Protein AF-A0A7W9XJ25-F1 (afdb_monomer_lite)

Structure (mmCIF, N/CA/C/O backbone):
data_AF-A0A7W9XJ25-F1
#
_entry.id   AF-A0A7W9XJ25-F1
#
loop_
_atom_site.group_PDB
_atom_site.id
_atom_site.type_symbol
_atom_site.label_atom_id
_atom_site.label_alt_id
_atom_site.label_comp_id
_atom_site.label_asym_id
_atom_site.label_entity_id
_atom_site.label_seq_id
_atom_site.pdbx_PDB_ins_code
_atom_site.Cartn_x
_atom_site.Cartn_y
_atom_site.Cartn_z
_atom_site.occupancy
_atom_site.B_iso_or_equiv
_atom_site.auth_seq_id
_atom_site.auth_comp_id
_atom_site.auth_asym_id
_atom_site.auth_atom_id
_atom_site.pdbx_PDB_model_num
ATOM 1 N N . MET A 1 1 ? 10.433 17.263 7.087 1.00 69.81 1 MET A N 1
ATOM 2 C CA . MET A 1 1 ? 9.395 16.512 6.347 1.00 69.81 1 MET A CA 1
ATOM 3 C C . MET A 1 1 ? 9.448 15.072 6.840 1.00 69.81 1 MET A C 1
ATOM 5 O O . MET A 1 1 ? 10.555 14.565 6.980 1.00 69.81 1 MET A O 1
ATOM 9 N N . GLN A 1 2 ? 8.321 14.465 7.219 1.00 85.69 2 GLN A N 1
ATOM 10 C CA . GLN A 1 2 ? 8.308 13.080 7.716 1.00 85.69 2 GLN A CA 1
ATOM 11 C C . GLN A 1 2 ? 8.579 12.093 6.566 1.00 85.69 2 GLN A C 1
ATOM 13 O O . GLN A 1 2 ? 8.210 12.368 5.425 1.00 85.69 2 GLN A O 1
ATOM 18 N N . SER A 1 3 ? 9.240 10.969 6.854 1.00 95.31 3 SER A N 1
ATOM 19 C CA . SER A 1 3 ? 9.440 9.881 5.887 1.00 95.31 3 SER A CA 1
ATOM 20 C C . SER A 1 3 ? 8.190 9.000 5.774 1.00 95.31 3 SER A C 1
ATOM 22 O O . SER A 1 3 ? 7.393 8.950 6.710 1.00 95.31 3 SER A O 1
ATOM 24 N N . GLU A 1 4 ? 8.051 8.251 4.672 1.00 96.19 4 GLU A N 1
ATOM 25 C CA . GLU A 1 4 ? 6.967 7.259 4.494 1.00 96.19 4 GLU A CA 1
ATOM 26 C C . GLU A 1 4 ? 6.929 6.266 5.664 1.00 96.19 4 GLU A C 1
ATOM 28 O O . GLU A 1 4 ? 5.881 6.023 6.256 1.00 96.19 4 GLU A O 1
ATOM 33 N N . ALA A 1 5 ? 8.104 5.785 6.086 1.00 95.62 5 ALA A N 1
ATOM 34 C CA . ALA A 1 5 ? 8.231 4.895 7.234 1.00 95.62 5 ALA A CA 1
ATOM 35 C C . ALA A 1 5 ? 7.718 5.529 8.538 1.00 95.62 5 ALA A C 1
ATOM 37 O O . ALA A 1 5 ? 7.052 4.850 9.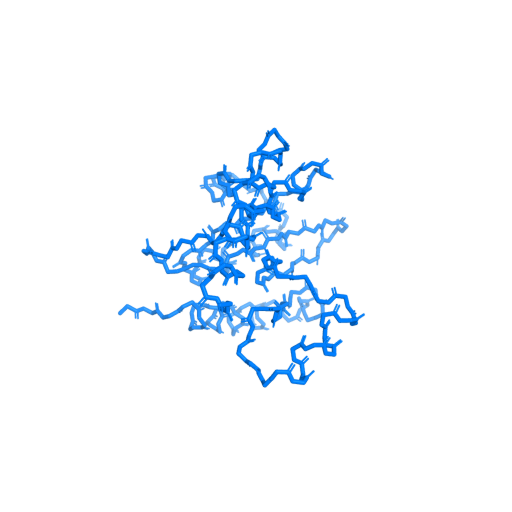316 1.00 95.62 5 ALA A O 1
ATOM 38 N N . LYS A 1 6 ? 7.989 6.822 8.780 1.00 97.62 6 LYS A N 1
ATOM 39 C CA . LYS A 1 6 ? 7.504 7.512 9.983 1.00 97.62 6 LYS A CA 1
ATOM 40 C C . LYS A 1 6 ? 5.988 7.700 9.951 1.00 97.62 6 LYS A C 1
ATOM 42 O O . LYS A 1 6 ? 5.339 7.432 10.954 1.00 97.62 6 LYS A O 1
ATOM 47 N N . ILE A 1 7 ? 5.436 8.084 8.797 1.00 98.25 7 ILE A N 1
ATOM 48 C CA . ILE A 1 7 ? 3.985 8.195 8.576 1.00 98.25 7 ILE A CA 1
ATOM 49 C C . ILE A 1 7 ? 3.301 6.861 8.897 1.00 98.25 7 ILE A C 1
ATOM 51 O O . ILE A 1 7 ? 2.344 6.811 9.670 1.00 98.25 7 ILE A O 1
ATOM 55 N N . GLN A 1 8 ? 3.834 5.767 8.356 1.00 97.75 8 GLN A N 1
ATOM 56 C CA . GLN A 1 8 ? 3.319 4.427 8.602 1.00 97.75 8 GLN A CA 1
ATOM 57 C C . GLN A 1 8 ? 3.416 4.033 10.084 1.00 97.75 8 GLN A C 1
ATOM 59 O O . GLN A 1 8 ? 2.445 3.533 10.650 1.00 97.75 8 GLN A O 1
ATOM 64 N N . GLN A 1 9 ? 4.566 4.251 10.728 1.00 98.12 9 GLN A N 1
ATOM 65 C CA . GLN A 1 9 ? 4.769 3.935 12.148 1.00 98.12 9 GLN A CA 1
ATOM 66 C C . GLN A 1 9 ? 3.799 4.697 13.058 1.00 98.12 9 GLN A C 1
ATOM 68 O O . GLN A 1 9 ? 3.255 4.110 13.996 1.00 98.12 9 GLN A O 1
ATOM 73 N N . ASP A 1 10 ? 3.553 5.972 12.764 1.00 98.50 10 ASP A N 1
ATOM 74 C CA . ASP A 1 10 ? 2.635 6.809 13.536 1.00 98.50 10 ASP A CA 1
ATOM 75 C C . ASP A 1 10 ? 1.192 6.331 13.386 1.00 98.50 10 ASP A C 1
ATOM 77 O O . ASP A 1 10 ? 0.508 6.143 14.392 1.00 98.50 10 ASP A O 1
ATOM 81 N N . ALA A 1 11 ? 0.768 6.017 12.158 1.00 98.50 11 ALA A N 1
ATOM 82 C CA . ALA A 1 11 ? -0.551 5.445 11.909 1.00 98.50 11 ALA A CA 1
ATOM 83 C C . ALA A 1 11 ? -0.738 4.105 12.640 1.00 98.50 11 ALA A C 1
ATOM 85 O O . ALA A 1 11 ? -1.739 3.912 13.325 1.00 98.50 11 ALA A O 1
ATOM 86 N N . PHE A 1 12 ? 0.238 3.191 12.563 1.00 98.25 12 PHE A N 1
ATOM 87 C CA . PHE A 1 12 ? 0.173 1.914 13.285 1.00 98.25 12 PHE A CA 1
ATOM 88 C C . PHE A 1 12 ? 0.082 2.094 14.796 1.00 98.25 12 PHE A C 1
ATOM 90 O O . PHE A 1 12 ? -0.669 1.367 15.445 1.00 98.25 12 PHE A O 1
ATOM 97 N N . THR A 1 13 ? 0.869 3.015 15.353 1.00 98.38 13 THR A N 1
ATOM 98 C CA . THR A 1 13 ? 0.887 3.278 16.794 1.00 98.38 13 THR A CA 1
ATOM 99 C C . THR A 1 13 ? -0.484 3.753 17.252 1.00 98.38 13 THR A C 1
ATOM 101 O O . THR A 1 13 ? -1.048 3.192 18.189 1.00 98.38 13 THR A O 1
ATOM 104 N N . GLU A 1 14 ? -1.061 4.732 16.558 1.00 98.62 14 GLU A N 1
ATOM 105 C CA . GLU A 1 14 ? -2.367 5.271 16.920 1.00 98.62 14 GLU A CA 1
ATOM 106 C C . GLU A 1 14 ? -3.500 4.256 16.705 1.00 98.62 14 GLU A C 1
ATOM 108 O O . GLU A 1 14 ? -4.294 4.036 17.620 1.00 98.62 14 GLU A O 1
ATOM 113 N N . ILE A 1 15 ? -3.543 3.580 15.550 1.00 98.50 15 ILE A N 1
ATOM 114 C CA . ILE A 1 15 ? -4.574 2.575 15.244 1.00 98.50 15 ILE A CA 1
ATOM 115 C C . ILE A 1 15 ? -4.559 1.454 16.281 1.00 98.50 15 ILE A C 1
ATOM 117 O O . ILE A 1 15 ? -5.613 1.092 16.787 1.00 98.50 15 ILE A O 1
ATOM 121 N N . ARG A 1 16 ? -3.387 0.924 16.650 1.00 97.19 16 ARG A N 1
ATOM 122 C CA . ARG A 1 16 ? -3.302 -0.168 17.636 1.00 97.19 16 ARG A CA 1
ATOM 123 C C . ARG A 1 16 ? -3.706 0.268 19.041 1.00 97.19 16 ARG A C 1
ATOM 125 O O . ARG A 1 16 ? -4.267 -0.541 19.773 1.00 97.19 16 ARG A O 1
ATOM 132 N N . ASN A 1 17 ? -3.435 1.520 19.405 1.00 98.12 17 ASN A N 1
ATOM 133 C CA . ASN A 1 17 ? -3.837 2.067 20.699 1.00 98.12 17 ASN A CA 1
ATOM 134 C C . ASN A 1 17 ? -5.351 2.315 20.771 1.00 98.12 17 ASN A C 1
ATOM 136 O O . ASN A 1 17 ? -5.961 2.048 21.802 1.00 98.12 17 ASN A O 1
ATOM 140 N N . ARG A 1 18 ? -5.957 2.826 19.692 1.00 98.19 18 ARG A N 1
ATOM 141 C CA . ARG A 1 18 ? -7.390 3.165 19.639 1.00 98.19 18 ARG A CA 1
ATOM 142 C C . ARG A 1 18 ? -8.282 1.968 19.323 1.00 98.19 18 ARG A C 1
ATOM 144 O O . ARG A 1 18 ? -9.378 1.863 19.861 1.00 98.19 18 ARG A O 1
ATOM 151 N N . TYR A 1 19 ? -7.810 1.078 18.459 1.00 98.00 19 TYR A N 1
ATOM 152 C CA . TYR A 1 19 ? -8.571 -0.030 17.894 1.00 98.00 19 TYR A CA 1
ATOM 153 C C . TYR A 1 19 ? -7.768 -1.339 17.982 1.00 98.00 19 TYR A C 1
ATOM 155 O O . TYR A 1 19 ? -7.386 -1.906 16.959 1.00 98.00 19 TYR A O 1
ATOM 163 N N . PRO A 1 20 ? -7.495 -1.869 19.189 1.00 97.31 20 PRO A N 1
ATOM 164 C CA . PRO A 1 20 ? -6.701 -3.092 19.358 1.00 97.31 20 PRO A CA 1
ATOM 165 C C . PRO A 1 20 ? -7.276 -4.308 18.610 1.00 97.31 20 PRO A C 1
ATOM 167 O O . PRO A 1 20 ? -6.532 -5.217 18.243 1.00 97.31 20 PRO A O 1
ATOM 170 N N . GLN A 1 21 ? -8.580 -4.312 18.317 1.00 97.12 21 GLN A N 1
ATOM 171 C CA . GLN A 1 21 ? -9.244 -5.328 17.501 1.00 97.12 21 GLN A CA 1
ATOM 172 C C . GLN A 1 21 ? -8.761 -5.382 16.043 1.00 97.12 21 GLN A C 1
ATOM 174 O O . GLN A 1 21 ? -9.062 -6.346 15.346 1.00 97.12 21 GLN A O 1
ATOM 179 N N . THR A 1 22 ? -7.993 -4.398 15.562 1.00 97.69 22 THR A N 1
ATOM 180 C CA . THR A 1 22 ? -7.357 -4.466 14.237 1.00 97.69 22 THR A CA 1
ATOM 181 C C . THR A 1 22 ? -6.110 -5.354 14.218 1.00 97.69 22 THR A C 1
ATOM 183 O O . THR A 1 22 ? -5.488 -5.510 13.163 1.00 97.69 22 THR A O 1
ATOM 186 N N . TYR A 1 23 ? -5.694 -5.929 15.353 1.00 96.06 23 TYR A N 1
ATOM 187 C CA . TYR A 1 23 ? -4.550 -6.837 15.403 1.00 96.06 23 TYR A CA 1
ATOM 188 C C . TYR A 1 23 ? -4.790 -8.067 14.513 1.00 96.06 23 TYR A C 1
ATOM 190 O O . TYR A 1 23 ? -5.757 -8.800 14.687 1.00 96.06 23 TYR A O 1
ATOM 198 N N . GLY A 1 24 ? -3.910 -8.275 13.529 1.00 96.44 24 GLY A N 1
ATOM 199 C CA . GLY A 1 24 ? -4.061 -9.313 12.499 1.00 96.44 24 GLY A CA 1
ATOM 200 C C . GLY A 1 24 ? -4.939 -8.912 11.304 1.00 96.44 24 GLY A C 1
ATOM 201 O O . GLY A 1 24 ? -4.919 -9.597 10.287 1.00 96.44 24 GLY A O 1
ATOM 202 N N . LEU A 1 25 ? -5.648 -7.785 11.392 1.00 98.19 25 LEU A N 1
ATOM 203 C CA . LEU A 1 25 ? 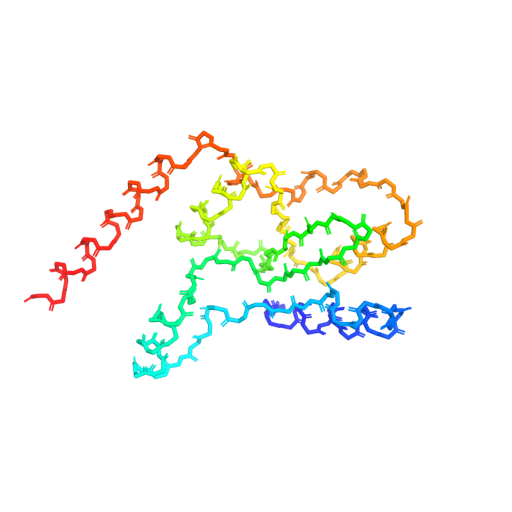-6.522 -7.259 10.341 1.00 98.19 25 LEU A CA 1
ATOM 204 C C . LEU A 1 25 ? -5.914 -6.057 9.613 1.00 98.19 25 LEU A C 1
ATOM 206 O O . LEU A 1 25 ? -6.163 -5.885 8.427 1.00 98.19 25 LEU A O 1
ATOM 210 N N . PHE A 1 26 ? -5.092 -5.255 10.292 1.00 98.50 26 PHE A N 1
ATOM 211 C CA . PHE A 1 26 ? -4.329 -4.150 9.711 1.00 98.50 26 PHE A CA 1
ATOM 212 C C . PHE A 1 26 ? -2.828 -4.451 9.793 1.00 98.50 26 PHE A C 1
ATOM 214 O O . PHE A 1 26 ? -2.260 -4.504 10.891 1.00 98.50 26 PHE A O 1
ATOM 221 N N . PHE A 1 27 ? -2.173 -4.677 8.653 1.00 98.44 27 PHE A N 1
ATOM 222 C CA . PHE A 1 27 ? -0.767 -5.092 8.609 1.00 98.44 27 PHE A CA 1
ATOM 223 C C . PHE A 1 27 ? -0.007 -4.551 7.396 1.00 98.44 27 PHE A C 1
ATOM 225 O O . PHE A 1 27 ? -0.583 -4.183 6.378 1.00 98.44 27 PHE A O 1
ATOM 232 N N . HIS A 1 28 ? 1.318 -4.499 7.535 1.00 97.88 28 HIS A N 1
ATOM 233 C CA . HIS A 1 28 ? 2.233 -4.059 6.488 1.00 97.88 28 HIS A CA 1
ATOM 234 C C . HIS A 1 28 ? 2.726 -5.245 5.655 1.00 97.88 28 HIS A C 1
ATOM 236 O O . HIS A 1 28 ? 3.036 -6.302 6.208 1.00 97.88 28 HIS A O 1
ATOM 242 N N . VAL A 1 29 ? 2.872 -5.039 4.347 1.00 96.88 29 VAL A N 1
ATOM 243 C CA . VAL A 1 29 ? 3.473 -5.975 3.397 1.00 96.88 29 VAL A CA 1
ATOM 244 C C . VAL A 1 29 ? 4.831 -5.419 2.922 1.00 96.88 29 VAL A C 1
ATOM 246 O O . VAL A 1 29 ? 4.886 -4.634 1.976 1.00 96.88 29 VAL A O 1
ATOM 249 N N . PRO A 1 30 ? 5.964 -5.816 3.542 1.00 93.31 30 PRO A N 1
ATOM 250 C CA . PRO A 1 30 ? 7.285 -5.204 3.333 1.00 93.31 30 PRO A CA 1
ATOM 251 C C . PRO A 1 30 ? 7.995 -5.656 2.043 1.00 93.31 30 PRO A C 1
ATOM 253 O O . PRO A 1 30 ? 9.197 -5.936 2.021 1.00 93.31 30 PRO A O 1
ATOM 256 N N . ASN A 1 31 ? 7.279 -5.716 0.921 1.00 93.44 31 ASN A N 1
ATOM 257 C CA . ASN A 1 31 ? 7.816 -6.243 -0.336 1.00 93.44 31 ASN A CA 1
ATOM 258 C C . ASN A 1 31 ? 8.863 -5.321 -0.988 1.00 93.44 31 ASN A C 1
ATOM 260 O O . ASN A 1 31 ? 9.639 -5.775 -1.833 1.00 93.44 31 ASN A O 1
ATOM 264 N N . GLY A 1 32 ? 8.915 -4.041 -0.613 1.00 81.75 32 GLY A N 1
ATOM 265 C CA . GLY A 1 32 ? 9.859 -3.050 -1.147 1.00 81.75 32 GLY A CA 1
ATOM 266 C C . GLY A 1 32 ? 11.197 -2.943 -0.405 1.00 81.75 32 GLY A C 1
ATOM 267 O O . GLY A 1 32 ? 12.088 -2.246 -0.883 1.00 81.75 32 GLY A O 1
ATOM 268 N N . GLY A 1 33 ? 11.360 -3.622 0.735 1.00 82.81 33 GLY A N 1
ATOM 269 C CA . GLY A 1 33 ? 12.515 -3.434 1.618 1.00 82.81 33 GLY A CA 1
ATOM 270 C C . GLY A 1 33 ? 13.868 -3.783 0.984 1.00 82.81 33 GLY A C 1
ATOM 271 O O . GLY A 1 33 ? 13.982 -4.759 0.227 1.00 82.81 33 GLY A O 1
ATOM 272 N N . MET A 1 34 ? 14.897 -2.994 1.333 1.00 83.56 34 MET A N 1
ATOM 273 C CA . MET A 1 34 ? 16.296 -3.315 1.034 1.00 83.56 34 MET A CA 1
ATOM 274 C C . MET A 1 34 ? 16.692 -4.624 1.712 1.00 83.56 34 MET A C 1
ATOM 276 O O . MET A 1 34 ? 16.345 -4.876 2.863 1.00 83.56 34 MET A O 1
ATOM 280 N N . ARG A 1 35 ? 17.422 -5.452 0.974 1.00 88.06 35 ARG A N 1
ATOM 281 C CA . ARG A 1 35 ? 17.866 -6.783 1.385 1.00 88.06 35 ARG A CA 1
ATOM 282 C C . ARG A 1 35 ? 19.012 -7.221 0.490 1.00 88.06 35 ARG A C 1
ATOM 284 O O . ARG A 1 35 ? 19.162 -6.703 -0.620 1.00 88.06 35 ARG A O 1
ATOM 291 N N . ASP A 1 36 ? 19.806 -8.164 0.970 1.00 94.94 36 ASP A N 1
ATOM 292 C CA . ASP A 1 36 ? 20.881 -8.754 0.186 1.00 94.94 36 ASP A CA 1
ATOM 293 C C . ASP A 1 36 ? 20.332 -9.523 -1.031 1.00 94.94 36 ASP A C 1
ATOM 295 O O . ASP A 1 36 ? 19.148 -9.873 -1.114 1.00 94.94 36 ASP A O 1
ATOM 299 N N . ALA A 1 37 ? 21.205 -9.767 -2.007 1.00 90.75 37 ALA A N 1
ATOM 300 C CA . ALA A 1 37 ? 20.821 -10.369 -3.278 1.00 90.75 37 ALA A CA 1
ATOM 301 C C . ALA A 1 37 ? 20.246 -11.788 -3.123 1.00 90.75 37 ALA A C 1
ATOM 303 O O . ALA A 1 37 ? 19.311 -12.141 -3.847 1.00 90.75 37 ALA A O 1
ATOM 304 N N . LEU A 1 38 ? 20.763 -12.577 -2.174 1.00 94.69 38 LEU A N 1
ATOM 305 C CA . LEU A 1 38 ? 20.317 -13.947 -1.939 1.00 94.69 38 LEU A CA 1
ATOM 306 C C . LEU A 1 38 ? 18.906 -13.950 -1.347 1.00 94.69 38 LEU A C 1
ATOM 308 O O . LEU A 1 38 ? 18.009 -14.590 -1.899 1.00 94.69 38 LEU A O 1
ATOM 312 N N . THR A 1 39 ? 18.672 -13.152 -0.306 1.00 94.44 39 THR A N 1
ATOM 313 C CA . THR A 1 39 ? 17.343 -12.965 0.291 1.00 94.44 39 THR A CA 1
ATOM 314 C C . THR A 1 39 ? 16.351 -12.398 -0.723 1.00 94.44 39 THR A C 1
ATOM 316 O O . THR A 1 39 ? 15.197 -12.827 -0.787 1.00 94.44 39 THR A O 1
ATOM 319 N N . ALA A 1 40 ? 16.779 -11.455 -1.570 1.00 91.25 40 ALA A N 1
ATOM 320 C CA . ALA A 1 40 ? 15.945 -10.923 -2.644 1.00 91.25 40 ALA A CA 1
ATOM 321 C C . ALA A 1 40 ? 15.525 -12.007 -3.647 1.00 91.25 40 ALA A C 1
ATOM 323 O O . ALA A 1 40 ? 14.361 -12.036 -4.048 1.00 91.25 40 ALA A O 1
ATOM 324 N N . ALA A 1 41 ? 16.450 -12.872 -4.067 1.00 92.56 41 ALA A N 1
ATOM 325 C CA . ALA A 1 41 ? 16.175 -13.961 -5.001 1.00 92.56 41 ALA A CA 1
ATOM 326 C C . ALA A 1 41 ? 15.248 -15.014 -4.381 1.00 92.56 41 ALA A C 1
ATOM 328 O O . ALA A 1 41 ? 14.240 -15.366 -4.993 1.00 92.56 41 ALA A O 1
ATOM 329 N N . PHE A 1 42 ? 15.535 -15.436 -3.147 1.00 95.62 42 PHE A N 1
ATOM 330 C CA . PHE A 1 42 ? 14.710 -16.386 -2.403 1.00 95.62 42 PHE A CA 1
ATOM 331 C C . PHE A 1 42 ? 13.267 -15.893 -2.262 1.00 95.62 42 PHE A C 1
ATOM 333 O O . PHE A 1 42 ? 12.335 -16.581 -2.664 1.00 95.62 42 PHE A O 1
ATOM 340 N N . LEU A 1 43 ? 13.070 -14.666 -1.774 1.00 94.44 43 LEU A N 1
ATOM 341 C CA . LEU A 1 43 ? 11.734 -14.108 -1.557 1.00 94.44 43 LEU A CA 1
ATOM 342 C C . LEU A 1 43 ? 10.951 -13.912 -2.860 1.00 94.44 43 LEU A C 1
ATOM 344 O O . LEU A 1 43 ? 9.740 -14.107 -2.874 1.00 94.44 43 LEU A O 1
ATOM 348 N N . LYS A 1 44 ? 11.622 -13.555 -3.964 1.00 92.12 44 LYS A N 1
ATOM 349 C CA . LYS A 1 44 ? 10.980 -13.536 -5.290 1.00 92.12 44 LYS A CA 1
ATOM 350 C C . LYS A 1 44 ? 10.519 -14.936 -5.699 1.00 92.12 44 LYS A C 1
ATOM 352 O O . LYS A 1 44 ? 9.406 -15.072 -6.192 1.00 92.12 44 LYS A O 1
ATOM 357 N N . GLY A 1 45 ? 11.347 -15.958 -5.467 1.00 95.12 45 GLY A N 1
ATOM 358 C CA . GLY A 1 45 ? 10.982 -17.361 -5.686 1.00 95.12 45 GLY A CA 1
ATOM 359 C C . GLY A 1 45 ? 9.825 -17.826 -4.795 1.00 95.12 45 GLY A C 1
ATOM 360 O O . GLY A 1 45 ? 8.997 -18.614 -5.235 1.00 95.12 45 GLY A O 1
ATOM 361 N N . ALA A 1 46 ? 9.719 -17.276 -3.584 1.00 95.69 46 ALA A N 1
ATOM 362 C CA . ALA A 1 46 ? 8.623 -17.515 -2.646 1.00 95.69 46 ALA A CA 1
ATOM 363 C C . ALA A 1 46 ? 7.353 -16.682 -2.929 1.00 95.69 46 ALA A C 1
ATOM 365 O O . ALA A 1 46 ? 6.397 -16.754 -2.163 1.00 95.69 46 ALA A O 1
ATOM 366 N N . GLY A 1 47 ? 7.321 -15.891 -4.008 1.00 95.00 47 GLY A N 1
ATOM 367 C CA . GLY A 1 47 ? 6.120 -15.173 -4.446 1.00 95.00 47 GLY A CA 1
ATOM 368 C C . GLY A 1 47 ? 6.026 -13.703 -4.030 1.00 95.00 47 GLY A C 1
ATOM 369 O O . GLY A 1 47 ? 4.983 -13.089 -4.237 1.00 95.00 47 GLY A O 1
ATOM 370 N N . VAL A 1 48 ? 7.087 -13.089 -3.490 1.00 94.81 48 VAL A N 1
ATOM 371 C CA . VAL A 1 48 ? 7.089 -11.638 -3.234 1.00 94.81 48 VAL A CA 1
ATOM 372 C C . VAL A 1 48 ? 6.976 -10.866 -4.546 1.00 94.81 48 VAL A C 1
ATOM 374 O O . VAL A 1 48 ? 7.855 -10.925 -5.410 1.00 94.81 48 VAL A O 1
ATOM 377 N N . VAL A 1 49 ? 5.918 -10.065 -4.648 1.00 95.81 49 VAL A N 1
ATOM 378 C CA . VAL A 1 49 ? 5.649 -9.194 -5.792 1.00 95.81 49 VAL A CA 1
ATOM 379 C C . VAL A 1 49 ? 6.028 -7.756 -5.443 1.00 95.81 49 VAL A C 1
ATOM 381 O O . VAL A 1 49 ? 5.594 -7.201 -4.433 1.00 95.81 49 VAL A O 1
ATOM 384 N N . ARG A 1 50 ? 6.862 -7.139 -6.287 1.00 94.50 50 ARG A N 1
ATOM 385 C CA . ARG A 1 50 ? 7.227 -5.724 -6.156 1.00 94.50 50 ARG A CA 1
ATOM 386 C C . ARG A 1 50 ? 6.038 -4.839 -6.527 1.00 94.50 50 ARG A C 1
ATOM 388 O O . ARG A 1 50 ? 5.371 -5.103 -7.518 1.00 94.50 50 ARG A O 1
ATOM 395 N N . GLY A 1 51 ? 5.850 -3.766 -5.766 1.00 96.50 51 GLY A N 1
ATOM 396 C CA . GLY A 1 51 ? 4.802 -2.777 -6.005 1.00 96.50 51 GLY A CA 1
ATOM 397 C C . GLY A 1 51 ? 3.457 -3.120 -5.372 1.00 96.50 51 GLY A C 1
ATOM 398 O O . GLY A 1 51 ? 2.501 -2.387 -5.585 1.00 96.50 51 GLY A O 1
ATOM 399 N N . ILE A 1 52 ? 3.386 -4.208 -4.597 1.00 98.00 52 ILE A N 1
ATOM 400 C CA . ILE A 1 52 ? 2.260 -4.458 -3.691 1.00 98.00 52 ILE A CA 1
ATOM 401 C C . ILE A 1 52 ? 2.134 -3.277 -2.713 1.00 98.00 52 ILE A C 1
ATOM 403 O O . ILE A 1 52 ? 3.177 -2.869 -2.195 1.00 98.00 52 ILE A O 1
ATOM 407 N N . PRO A 1 53 ? 0.910 -2.754 -2.480 1.00 98.19 53 PRO A N 1
ATOM 408 C CA . PRO A 1 53 ? 0.670 -1.656 -1.550 1.00 98.19 53 PRO A CA 1
ATOM 409 C C . PRO A 1 53 ? 1.224 -1.941 -0.159 1.00 98.19 53 PRO A C 1
ATOM 411 O O . PRO A 1 53 ? 1.209 -3.087 0.299 1.00 98.19 53 PRO A O 1
ATOM 414 N N . ASP A 1 54 ? 1.688 -0.892 0.512 1.00 98.00 54 ASP A N 1
ATOM 415 C CA . ASP A 1 54 ? 2.353 -1.017 1.804 1.00 98.00 54 ASP A CA 1
ATOM 416 C C . ASP A 1 54 ? 1.463 -1.653 2.872 1.00 98.00 54 ASP A C 1
ATOM 418 O O . ASP A 1 54 ? 1.950 -2.490 3.631 1.00 98.00 54 ASP A O 1
ATOM 422 N N . LEU A 1 55 ? 0.187 -1.274 2.972 1.00 98.44 55 LEU A N 1
ATOM 423 C CA . LEU A 1 55 ? -0.707 -1.701 4.050 1.00 98.44 55 LEU A CA 1
ATOM 424 C C . LEU A 1 55 ? -1.953 -2.391 3.512 1.00 98.44 55 LEU A C 1
ATOM 426 O O . LEU A 1 55 ? -2.560 -1.976 2.523 1.00 98.44 55 LEU A O 1
ATOM 430 N N . PHE A 1 56 ? -2.342 -3.445 4.214 1.00 98.62 56 PHE A N 1
ATOM 431 C CA . PHE A 1 56 ? -3.551 -4.206 3.967 1.00 98.62 56 PHE A CA 1
ATOM 432 C C . PHE A 1 56 ? -4.436 -4.077 5.197 1.00 98.62 56 PHE A C 1
ATOM 434 O O . PHE A 1 56 ? -3.985 -4.311 6.322 1.00 98.62 56 PHE A O 1
ATOM 441 N N . PHE A 1 57 ? -5.693 -3.710 4.968 1.00 98.56 57 PHE A N 1
ATOM 442 C CA . PHE A 1 57 ? -6.714 -3.671 5.998 1.00 98.56 57 PHE A CA 1
ATOM 443 C C . PHE A 1 57 ? -7.882 -4.574 5.618 1.00 98.56 57 PHE A C 1
ATOM 445 O O . PHE A 1 57 ? -8.551 -4.348 4.613 1.00 98.56 57 PHE A O 1
ATOM 452 N N . LEU A 1 58 ? -8.117 -5.611 6.410 1.00 98.44 58 LEU A N 1
ATOM 453 C CA . LEU A 1 58 ? -9.198 -6.564 6.222 1.00 98.44 58 LEU A CA 1
ATOM 454 C C . LEU A 1 58 ? -10.272 -6.259 7.261 1.00 98.44 58 LEU A C 1
ATOM 456 O O . LEU A 1 58 ? -10.007 -6.332 8.457 1.00 98.44 58 LEU A O 1
ATOM 460 N N . TRP A 1 59 ? -11.484 -5.924 6.832 1.00 97.88 59 TRP A N 1
ATOM 461 C CA . TRP A 1 59 ? -12.554 -5.587 7.770 1.00 97.88 59 TRP A CA 1
ATOM 462 C C . TRP A 1 59 ? -13.927 -5.908 7.197 1.00 97.88 59 TRP A C 1
ATOM 464 O O . TRP A 1 59 ? -14.227 -5.553 6.060 1.00 97.88 59 TRP A O 1
ATOM 474 N N . ALA A 1 60 ? -14.763 -6.590 7.985 1.00 95.81 60 ALA A N 1
ATOM 475 C CA . ALA A 1 60 ? -16.147 -6.917 7.627 1.00 95.81 60 ALA A CA 1
ATOM 476 C C . ALA A 1 60 ? -16.313 -7.526 6.211 1.00 95.81 60 ALA A C 1
ATOM 478 O O . ALA A 1 60 ? -17.214 -7.155 5.466 1.00 95.81 60 ALA A O 1
ATOM 479 N N . GLY A 1 61 ? -15.414 -8.439 5.819 1.00 95.81 61 GLY A N 1
ATOM 480 C CA . GLY A 1 61 ? -15.435 -9.093 4.501 1.00 95.81 61 GLY A CA 1
ATOM 481 C C . GLY A 1 61 ? -14.849 -8.267 3.349 1.00 95.81 61 GLY A C 1
ATOM 482 O O . GLY A 1 61 ? -14.792 -8.758 2.225 1.00 95.81 61 GLY A O 1
ATOM 483 N N . ASN A 1 62 ? -14.376 -7.050 3.618 1.00 96.44 62 ASN A N 1
ATOM 484 C CA . ASN A 1 62 ? -13.735 -6.174 2.644 1.00 96.44 62 ASN A CA 1
ATOM 485 C C . ASN A 1 62 ? -12.215 -6.162 2.821 1.00 96.44 62 ASN A C 1
ATOM 487 O O . ASN A 1 62 ? -11.691 -6.405 3.912 1.00 96.44 62 ASN A O 1
ATOM 491 N N . VAL A 1 63 ? -11.515 -5.833 1.735 1.00 97.88 63 VAL A N 1
ATOM 492 C CA . VAL A 1 63 ? -10.071 -5.597 1.724 1.00 97.88 63 VAL A CA 1
ATOM 493 C C . VAL A 1 63 ? -9.820 -4.180 1.228 1.00 97.88 63 VAL A C 1
ATOM 495 O O . VAL A 1 63 ? -10.211 -3.828 0.115 1.00 97.88 63 VAL A O 1
ATOM 498 N N . TYR A 1 64 ? -9.129 -3.389 2.040 1.00 98.00 64 TYR A N 1
ATOM 499 C CA . TYR A 1 64 ? -8.676 -2.050 1.695 1.00 98.00 64 TYR A CA 1
ATOM 500 C C . TYR A 1 64 ? -7.160 -2.068 1.540 1.00 98.00 64 TYR A C 1
ATOM 502 O O . TYR A 1 64 ? -6.427 -2.525 2.420 1.00 98.00 64 TYR A O 1
ATOM 510 N N . LEU A 1 65 ? -6.699 -1.586 0.391 1.00 98.69 65 LEU A N 1
ATOM 511 C CA . LEU A 1 65 ? -5.290 -1.555 0.029 1.00 98.69 65 LEU A CA 1
ATOM 512 C C . LEU A 1 65 ? -4.791 -0.123 0.162 1.00 98.69 65 LEU A C 1
ATOM 514 O O . LEU A 1 65 ? -5.405 0.786 -0.396 1.00 98.69 65 LEU A O 1
ATOM 518 N N . ILE A 1 66 ? -3.694 0.086 0.878 1.00 98.69 66 ILE A N 1
ATOM 519 C CA . ILE A 1 66 ? -3.174 1.419 1.176 1.00 98.69 66 ILE A CA 1
ATOM 520 C C . ILE A 1 66 ? -1.701 1.486 0.784 1.00 98.69 66 ILE A C 1
ATOM 522 O O . ILE A 1 66 ? -0.887 0.684 1.231 1.00 98.69 66 ILE A O 1
ATOM 526 N N . GLU A 1 67 ? -1.366 2.469 -0.035 1.00 98.69 67 GLU A N 1
ATOM 527 C CA . GLU A 1 67 ? -0.006 2.859 -0.389 1.00 98.69 67 GLU A CA 1
ATOM 528 C C . GLU A 1 67 ? 0.344 4.139 0.376 1.00 98.69 67 GLU A C 1
ATOM 530 O O . GLU A 1 67 ? -0.426 5.106 0.377 1.00 98.69 67 GLU A O 1
ATOM 535 N N . VAL A 1 68 ? 1.505 4.167 1.025 1.00 98.25 68 VAL A N 1
ATOM 536 C CA . VAL A 1 68 ? 1.953 5.327 1.797 1.00 98.25 68 VAL A CA 1
ATOM 537 C C . VAL A 1 68 ? 2.962 6.112 0.972 1.00 98.25 68 VAL A C 1
ATOM 539 O O . VAL A 1 68 ? 3.917 5.563 0.427 1.00 98.25 68 VAL A O 1
ATOM 542 N N . LYS A 1 69 ? 2.771 7.428 0.887 1.00 98.00 69 LYS A N 1
ATOM 543 C CA . LYS A 1 69 ? 3.723 8.341 0.247 1.00 98.00 69 LYS A CA 1
ATOM 544 C C . LYS A 1 69 ? 4.067 9.512 1.144 1.00 98.00 69 LYS A C 1
ATOM 546 O O . LYS A 1 69 ? 3.375 9.816 2.106 1.00 98.00 69 LYS A O 1
ATOM 551 N N . THR A 1 70 ? 5.156 10.202 0.837 1.00 97.56 70 THR A N 1
ATOM 552 C CA . THR A 1 70 ? 5.314 11.580 1.314 1.00 97.56 70 THR A CA 1
ATOM 553 C C . THR A 1 70 ? 4.464 12.517 0.444 1.00 97.56 70 THR A C 1
ATOM 555 O O . THR A 1 70 ? 4.075 12.132 -0.660 1.00 97.56 70 THR A O 1
ATOM 558 N N . PRO A 1 71 ? 4.218 13.773 0.861 1.00 95.06 71 PRO A N 1
ATOM 559 C CA . PRO A 1 71 ? 3.507 14.750 0.025 1.00 95.06 71 PRO A CA 1
ATOM 560 C C . PRO A 1 71 ? 4.134 14.988 -1.359 1.00 95.06 71 PRO A C 1
ATOM 562 O O . PRO A 1 71 ? 3.461 15.444 -2.276 1.00 95.06 71 PRO A O 1
ATOM 565 N N . THR A 1 72 ? 5.426 14.691 -1.511 1.00 95.19 72 THR A N 1
ATOM 566 C CA . THR A 1 72 ? 6.176 14.797 -2.772 1.00 95.19 72 THR A CA 1
ATOM 567 C C . THR A 1 72 ? 6.591 13.433 -3.332 1.00 95.19 72 THR A C 1
ATOM 569 O O . THR A 1 72 ? 7.366 13.370 -4.286 1.00 95.19 72 THR A O 1
ATOM 572 N N . GLY A 1 73 ? 6.129 12.339 -2.725 1.00 94.94 73 GLY A N 1
ATOM 573 C CA . GLY A 1 73 ? 6.441 10.973 -3.125 1.00 94.94 73 GLY A CA 1
ATOM 574 C C . GLY A 1 73 ? 5.646 10.558 -4.359 1.00 94.94 73 GLY A C 1
ATOM 575 O O . GLY A 1 73 ? 4.544 11.040 -4.608 1.00 94.94 73 GLY A O 1
ATOM 576 N N . PHE A 1 74 ? 6.197 9.627 -5.136 1.00 96.12 74 PHE A N 1
ATOM 577 C CA . PHE A 1 74 ? 5.569 9.138 -6.363 1.00 96.12 74 PHE A CA 1
ATOM 578 C C . PHE A 1 74 ? 5.471 7.615 -6.358 1.00 96.12 74 PHE A C 1
ATOM 580 O O . PHE A 1 74 ? 6.317 6.920 -5.795 1.00 96.12 74 PHE A O 1
ATOM 587 N N . CYS A 1 75 ? 4.452 7.084 -7.035 1.00 97.56 75 CYS A N 1
ATOM 588 C CA . CYS A 1 75 ? 4.362 5.652 -7.299 1.00 97.56 75 CYS A CA 1
ATOM 589 C C . CYS A 1 75 ? 5.358 5.250 -8.394 1.00 97.56 75 CYS A C 1
ATOM 591 O O .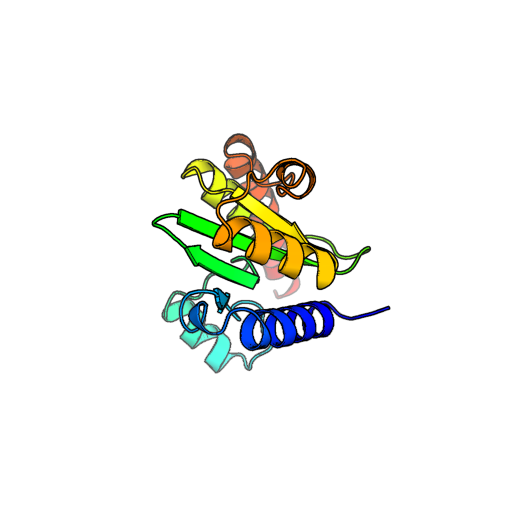 CYS A 1 75 ? 5.405 5.860 -9.467 1.00 97.56 75 CYS A O 1
ATOM 593 N N . SER A 1 76 ? 6.118 4.189 -8.143 1.00 97.38 76 SER A N 1
ATOM 594 C CA . SER A 1 76 ? 6.954 3.529 -9.150 1.00 97.38 76 SER A CA 1
ATOM 595 C C . SER A 1 76 ? 6.107 2.840 -10.225 1.00 97.38 76 SER A C 1
ATOM 597 O O . SER A 1 76 ? 4.927 2.564 -10.020 1.00 97.38 76 SER A O 1
ATOM 599 N N . THR A 1 77 ? 6.700 2.511 -11.372 1.00 98.12 77 THR A N 1
ATOM 600 C CA . THR A 1 77 ? 5.994 1.817 -12.465 1.00 98.12 77 THR A CA 1
ATOM 601 C C . THR A 1 77 ? 5.506 0.424 -12.055 1.00 98.12 77 THR A C 1
ATOM 603 O O . THR A 1 77 ? 4.408 0.030 -12.443 1.00 98.12 77 THR A O 1
ATOM 606 N N . ASP A 1 78 ? 6.252 -0.289 -11.195 1.00 97.88 78 ASP A N 1
ATOM 607 C CA . ASP A 1 78 ? 5.777 -1.539 -10.582 1.00 97.88 78 ASP A CA 1
ATOM 608 C C . ASP A 1 78 ? 4.497 -1.288 -9.746 1.00 97.88 78 ASP A C 1
ATOM 610 O O . ASP A 1 78 ? 3.524 -2.019 -9.898 1.00 97.88 78 ASP A O 1
ATOM 614 N N . GLN A 1 79 ? 4.447 -0.226 -8.928 1.00 98.50 79 GLN A N 1
ATOM 615 C CA . GLN A 1 79 ? 3.257 0.128 -8.127 1.00 98.50 79 GLN A CA 1
ATOM 616 C C . GLN A 1 79 ? 2.065 0.527 -8.999 1.00 98.50 79 GLN A C 1
ATOM 618 O O . GLN A 1 79 ? 0.971 0.002 -8.820 1.00 98.50 79 GLN A O 1
ATOM 623 N N . LYS A 1 80 ? 2.277 1.385 -10.005 1.00 98.62 80 LYS A N 1
ATOM 624 C CA . LYS A 1 80 ? 1.224 1.783 -10.958 1.00 98.62 80 LYS A CA 1
ATOM 625 C C . LYS A 1 80 ? 0.597 0.569 -11.643 1.00 98.62 80 LYS A C 1
ATOM 627 O O . LYS A 1 80 ? -0.626 0.469 -11.727 1.00 98.62 80 LYS A O 1
ATOM 632 N N . LEU A 1 81 ? 1.430 -0.379 -12.085 1.00 98.62 81 LEU A N 1
ATOM 633 C CA . LEU A 1 81 ? 0.953 -1.636 -12.650 1.00 98.62 81 LEU A CA 1
ATOM 634 C C . LEU A 1 81 ? 0.108 -2.410 -11.634 1.00 98.62 81 LEU A C 1
ATOM 636 O O . LEU A 1 81 ? -1.006 -2.814 -11.957 1.00 98.62 81 LEU A O 1
ATOM 640 N N . ILE A 1 82 ? 0.605 -2.607 -10.415 1.00 98.56 82 ILE A N 1
ATOM 641 C CA . ILE A 1 82 ? -0.117 -3.370 -9.396 1.00 98.56 82 ILE A CA 1
ATOM 642 C C . ILE A 1 82 ? -1.456 -2.720 -9.030 1.00 98.56 82 ILE A C 1
ATOM 644 O O . ILE A 1 82 ? -2.458 -3.427 -8.962 1.00 98.56 82 ILE A O 1
ATOM 648 N N . HIS A 1 83 ? -1.521 -1.394 -8.893 1.00 98.62 83 HIS A N 1
ATOM 649 C CA . HIS A 1 83 ? -2.773 -0.683 -8.615 1.00 98.62 83 HIS A CA 1
ATOM 650 C C . HIS A 1 83 ? -3.807 -0.925 -9.727 1.00 98.62 83 HIS A C 1
ATOM 652 O O . HIS A 1 83 ? -4.956 -1.254 -9.440 1.00 98.62 83 HIS A O 1
ATOM 658 N N . SER A 1 84 ? -3.389 -0.851 -10.998 1.00 98.62 84 SER A N 1
ATOM 659 C CA . SER A 1 84 ? -4.270 -1.131 -12.144 1.00 98.62 84 SER A CA 1
ATOM 660 C C . SER A 1 84 ? -4.730 -2.596 -12.198 1.00 98.62 84 SER A C 1
ATOM 662 O O . SER A 1 84 ? -5.878 -2.887 -12.534 1.00 98.62 84 SER A O 1
ATOM 664 N N . VAL A 1 85 ? -3.860 -3.539 -11.815 1.00 98.56 85 VAL A N 1
ATOM 665 C CA . VAL A 1 85 ? -4.194 -4.968 -11.745 1.00 98.56 85 VAL A CA 1
ATOM 666 C C . VAL A 1 85 ? -5.202 -5.231 -10.628 1.00 98.56 85 VAL A C 1
ATOM 668 O O . VAL A 1 85 ? -6.184 -5.927 -10.869 1.00 98.56 85 VAL A O 1
ATOM 671 N N . HIS A 1 86 ? -5.025 -4.645 -9.444 1.00 98.50 86 HIS A N 1
ATOM 672 C CA . HIS A 1 86 ? -6.008 -4.726 -8.361 1.00 98.50 86 HIS A CA 1
ATOM 673 C C . HIS A 1 86 ? -7.363 -4.138 -8.776 1.00 98.50 86 HIS A C 1
ATOM 675 O O . HIS A 1 86 ? -8.393 -4.777 -8.558 1.00 98.50 86 HIS A O 1
ATOM 681 N N . ALA A 1 87 ? -7.359 -2.998 -9.473 1.00 98.31 87 ALA A N 1
ATOM 682 C CA . ALA A 1 87 ? -8.573 -2.381 -10.004 1.00 98.31 87 ALA A CA 1
ATOM 683 C C . ALA A 1 87 ? -9.312 -3.279 -11.003 1.00 98.31 87 ALA A C 1
ATOM 685 O O . ALA A 1 87 ? -10.537 -3.355 -10.969 1.00 98.31 87 ALA A O 1
ATOM 686 N N . SER A 1 88 ? -8.589 -4.041 -11.833 1.00 98.12 88 SER A N 1
ATOM 687 C CA . SER A 1 88 ? -9.202 -5.034 -12.733 1.00 98.12 88 SER A CA 1
ATOM 688 C C . SER A 1 88 ? -9.949 -6.159 -12.009 1.00 98.12 88 SER A C 1
ATOM 690 O O . SER A 1 88 ? -10.752 -6.850 -12.626 1.00 98.12 88 SER A O 1
ATOM 692 N N . GLN A 1 89 ? -9.682 -6.344 -10.714 1.00 98.12 89 GLN A N 1
ATOM 693 C CA . GLN A 1 89 ? -10.349 -7.314 -9.846 1.00 98.12 89 GLN A CA 1
ATOM 694 C C . GLN A 1 89 ? -11.383 -6.653 -8.917 1.00 98.12 89 GLN A C 1
ATOM 696 O O . GLN A 1 89 ? -11.911 -7.308 -8.025 1.00 98.12 89 GLN A O 1
ATOM 701 N N . GLY A 1 90 ? -11.669 -5.359 -9.102 1.00 97.25 90 GLY A N 1
ATOM 702 C CA . GLY A 1 90 ? -12.627 -4.607 -8.289 1.00 97.25 90 GLY A CA 1
ATOM 703 C C . GLY A 1 90 ? -12.060 -4.025 -6.991 1.00 97.25 90 GLY A C 1
ATOM 704 O O . GLY A 1 90 ? -12.813 -3.430 -6.223 1.00 97.25 90 GLY A O 1
ATOM 705 N N . PHE A 1 91 ? -10.753 -4.144 -6.736 1.00 97.69 91 PHE A N 1
ATOM 706 C CA . PHE A 1 91 ? -10.126 -3.561 -5.549 1.00 97.69 91 PHE A CA 1
ATOM 707 C C . PHE A 1 91 ? -9.631 -2.140 -5.808 1.00 97.69 91 PHE A C 1
ATOM 709 O O . PHE A 1 91 ? -8.999 -1.853 -6.824 1.00 97.69 91 PHE A O 1
ATOM 716 N N . LYS A 1 92 ? -9.851 -1.256 -4.835 1.00 93.81 92 LYS A N 1
ATOM 717 C CA . LYS A 1 92 ? -9.304 0.103 -4.830 1.00 93.81 92 LYS A CA 1
ATOM 718 C C . LYS A 1 92 ? -8.024 0.140 -3.997 1.00 93.81 92 LYS A C 1
ATOM 720 O O . LYS A 1 92 ? -7.967 -0.433 -2.910 1.00 93.81 92 LYS A O 1
ATOM 725 N N . THR A 1 93 ? -7.010 0.841 -4.496 1.00 98.44 93 THR A N 1
ATOM 726 C CA . THR A 1 93 ? -5.831 1.216 -3.705 1.00 98.44 93 THR A CA 1
ATOM 727 C C . THR A 1 93 ? -5.925 2.689 -3.349 1.00 98.44 93 THR A C 1
ATOM 729 O O . THR A 1 93 ? -6.108 3.510 -4.242 1.00 98.44 93 THR A O 1
ATOM 732 N N . TYR A 1 94 ? -5.791 3.016 -2.070 1.00 98.62 94 TYR A N 1
ATOM 733 C CA . TYR A 1 94 ? -5.783 4.378 -1.547 1.00 98.62 94 TYR A CA 1
ATOM 734 C C . TYR A 1 94 ? -4.341 4.839 -1.346 1.00 98.62 94 TYR A C 1
ATOM 736 O O . TYR A 1 94 ? -3.516 4.071 -0.858 1.00 98.62 94 TYR A O 1
ATOM 744 N N . ILE A 1 95 ? -4.024 6.072 -1.726 1.00 98.69 95 ILE A N 1
ATOM 745 C CA . ILE A 1 95 ? -2.721 6.689 -1.481 1.00 98.69 95 ILE A CA 1
ATOM 746 C C . ILE A 1 95 ? -2.894 7.723 -0.380 1.00 98.69 95 ILE A C 1
ATOM 748 O O . ILE A 1 95 ? -3.608 8.705 -0.565 1.00 98.69 95 ILE A O 1
ATOM 752 N N . PHE A 1 96 ? -2.195 7.535 0.735 1.00 98.56 96 PHE A N 1
ATOM 753 C CA . PHE A 1 96 ? -2.186 8.498 1.831 1.00 98.56 96 PHE A CA 1
ATOM 754 C C . PHE A 1 96 ? -0.802 9.106 2.024 1.00 98.56 96 PHE A C 1
ATOM 756 O O . PHE A 1 96 ? 0.218 8.421 1.920 1.00 98.56 96 PHE A O 1
ATOM 763 N N . THR A 1 97 ? -0.776 10.403 2.341 1.00 97.94 97 THR A N 1
ATOM 764 C CA . THR A 1 97 ? 0.465 11.159 2.575 1.00 97.94 97 THR A CA 1
ATOM 765 C C . THR A 1 97 ? 0.647 11.635 4.012 1.00 97.94 97 THR A C 1
ATOM 767 O O . THR A 1 97 ? 1.572 12.395 4.304 1.00 97.94 97 THR A O 1
ATOM 770 N N . SER A 1 98 ? -0.244 11.227 4.915 1.00 98.00 98 SER A N 1
ATOM 771 C CA . SER A 1 98 ? -0.204 11.577 6.332 1.00 98.00 98 SER A CA 1
ATOM 772 C C . SER A 1 98 ? -0.712 10.418 7.188 1.00 98.00 98 SER A C 1
ATOM 774 O O . SER A 1 98 ? -1.539 9.621 6.745 1.00 98.00 98 SER A O 1
ATOM 776 N N . SER A 1 99 ? -0.219 10.313 8.424 1.00 98.38 99 SER A N 1
ATOM 777 C CA . SER A 1 99 ? -0.701 9.304 9.372 1.00 98.38 99 SER A CA 1
ATOM 778 C C . SER A 1 99 ? -2.137 9.596 9.796 1.00 98.38 99 SER A C 1
ATOM 780 O O . SER A 1 99 ? -2.929 8.671 9.934 1.00 98.38 99 SER A O 1
ATOM 782 N N . HIS A 1 100 ? -2.477 10.880 9.927 1.00 98.19 100 HIS A N 1
ATOM 783 C CA . HIS A 1 100 ? -3.815 11.357 10.255 1.00 98.19 100 HIS A CA 1
ATOM 784 C C . HIS A 1 100 ? -4.877 10.814 9.292 1.00 98.19 100 HIS A C 1
ATOM 786 O O . HIS A 1 100 ? -5.878 10.264 9.744 1.00 98.19 100 HIS A O 1
ATOM 792 N N . ASP A 1 101 ? -4.644 10.893 7.979 1.00 98.44 101 ASP A N 1
ATOM 793 C CA . ASP A 1 101 ? -5.635 10.445 6.994 1.00 98.44 101 ASP A CA 1
ATOM 794 C C . ASP A 1 101 ? -5.774 8.918 6.984 1.00 98.44 101 ASP A C 1
ATOM 796 O O . ASP A 1 101 ? -6.885 8.406 6.859 1.00 98.44 101 ASP A O 1
ATOM 800 N N . ILE A 1 102 ? -4.676 8.181 7.209 1.00 98.62 102 ILE A N 1
ATOM 801 C CA . ILE A 1 102 ? -4.714 6.717 7.370 1.00 98.62 102 ILE A CA 1
ATOM 802 C C . ILE A 1 102 ? -5.549 6.344 8.599 1.00 98.62 102 ILE A C 1
ATOM 804 O O . ILE A 1 102 ? -6.416 5.473 8.521 1.00 98.62 102 ILE A O 1
ATOM 808 N N . VAL A 1 103 ? -5.302 6.997 9.738 1.00 98.75 103 VAL A N 1
ATOM 809 C CA . VAL A 1 103 ? -6.045 6.748 10.979 1.00 98.75 103 VAL A CA 1
ATOM 810 C C . VAL A 1 103 ? -7.516 7.102 10.794 1.00 98.75 103 VAL A C 1
ATOM 812 O O . VAL A 1 103 ? -8.374 6.318 11.194 1.00 98.75 103 VAL A O 1
ATOM 815 N N . SER A 1 104 ? -7.819 8.248 10.180 1.00 98.56 104 SER A N 1
ATOM 816 C CA . SER A 1 104 ? -9.189 8.681 9.907 1.00 98.56 104 SER A CA 1
ATOM 817 C C . SER A 1 104 ? -9.917 7.664 9.031 1.00 98.56 104 SER A C 1
ATOM 819 O O . SER A 1 104 ? -10.984 7.200 9.423 1.00 98.56 104 SER A O 1
ATOM 821 N N . PHE A 1 105 ? -9.298 7.221 7.933 1.00 98.62 105 PHE A N 1
ATOM 822 C CA . PHE A 1 105 ? -9.846 6.188 7.056 1.00 98.62 105 PHE A CA 1
ATOM 823 C C . PHE A 1 105 ? -10.160 4.892 7.810 1.00 98.62 105 PHE A C 1
ATOM 825 O O . PHE A 1 105 ? -11.274 4.374 7.735 1.00 98.62 105 PHE A O 1
ATOM 832 N N . VAL A 1 106 ? -9.194 4.378 8.577 1.00 98.44 106 VAL A N 1
ATOM 833 C CA . VAL A 1 106 ? -9.363 3.139 9.349 1.00 98.44 106 VAL A CA 1
AT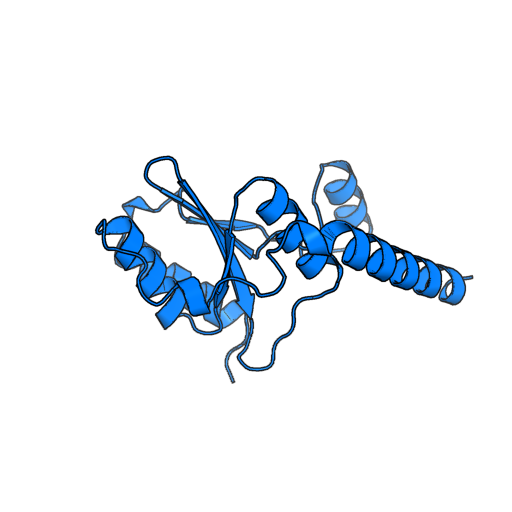OM 834 C C . VAL A 1 106 ? -10.453 3.295 10.411 1.00 98.44 106 VAL A C 1
ATOM 836 O O . VAL A 1 106 ? -11.279 2.397 10.557 1.00 98.44 106 VAL A O 1
ATOM 839 N N . SER A 1 107 ? -10.499 4.436 11.103 1.00 98.50 107 SER A N 1
ATOM 840 C CA . SER A 1 107 ? -11.532 4.745 12.102 1.00 98.50 107 SER A CA 1
ATOM 841 C C . SER A 1 107 ? -12.924 4.720 11.472 1.00 98.50 107 SER A C 1
ATOM 843 O O . SER A 1 107 ? -13.798 4.008 11.959 1.00 98.50 107 SER A O 1
ATOM 845 N N . THR A 1 108 ? -13.106 5.407 10.338 1.00 98.38 108 THR A N 1
ATOM 846 C CA . THR A 1 108 ? -14.378 5.447 9.604 1.00 98.38 108 THR A CA 1
ATOM 847 C C . THR A 1 108 ? -14.839 4.051 9.194 1.00 98.38 108 THR A C 1
ATOM 849 O O . THR A 1 108 ? -15.998 3.709 9.415 1.00 98.38 108 THR A O 1
ATOM 852 N N . VAL A 1 109 ? -13.943 3.215 8.656 1.00 97.94 109 VAL A N 1
ATOM 853 C CA . VAL A 1 109 ? -14.270 1.826 8.285 1.00 97.94 109 VAL A CA 1
ATOM 854 C C . VAL A 1 109 ? -14.705 1.003 9.503 1.00 97.94 109 VAL A C 1
ATOM 856 O O . VAL A 1 109 ? -15.683 0.259 9.423 1.00 97.94 109 VAL A O 1
ATOM 859 N N . ILE A 1 110 ? -13.996 1.116 10.630 1.00 97.62 110 ILE A N 1
ATOM 860 C CA . ILE A 1 110 ? -14.305 0.359 11.855 1.00 97.62 110 ILE A CA 1
ATOM 861 C C . ILE A 1 110 ? -15.654 0.774 12.435 1.00 97.62 110 ILE A C 1
ATOM 863 O O . ILE A 1 110 ? -16.429 -0.079 12.865 1.00 97.62 110 ILE A O 1
ATOM 867 N N . GLU A 1 111 ? -15.931 2.073 12.431 1.00 96.75 111 GLU A N 1
ATOM 868 C CA . GLU A 1 111 ? -17.143 2.676 12.986 1.00 96.75 111 GLU A CA 1
ATOM 869 C C . GLU A 1 111 ? -18.363 2.507 12.063 1.00 96.75 111 GLU A C 1
ATOM 871 O O . GLU A 1 111 ? -19.464 2.926 12.415 1.00 96.75 111 GLU A O 1
ATOM 876 N N . GLY A 1 112 ? -18.192 1.866 10.899 1.00 95.31 112 GLY A N 1
ATOM 877 C CA . GLY A 1 112 ? -19.260 1.656 9.920 1.00 95.31 112 GLY A CA 1
ATOM 878 C C . GLY A 1 112 ? -19.701 2.944 9.224 1.00 95.31 112 GLY A C 1
ATOM 879 O O . GLY A 1 112 ? -20.817 3.012 8.712 1.00 95.31 112 GLY A O 1
ATOM 880 N N . GLY A 1 113 ? -18.848 3.970 9.231 1.00 94.38 113 GLY A N 1
ATOM 881 C CA . GLY A 1 113 ? -19.096 5.233 8.554 1.00 94.38 113 GLY A CA 1
ATOM 882 C C . GLY A 1 113 ? -18.957 5.115 7.037 1.00 94.38 113 GLY A C 1
ATOM 883 O O . GLY A 1 113 ? -18.282 4.230 6.506 1.00 94.38 113 GLY A O 1
ATOM 884 N N . GLU A 1 114 ? -19.584 6.044 6.321 1.00 93.25 114 GLU A N 1
ATOM 885 C CA . GLU A 1 114 ? -19.426 6.142 4.874 1.00 93.25 114 GLU A CA 1
ATOM 886 C C . GLU A 1 114 ? -18.057 6.725 4.512 1.00 93.25 114 GLU A C 1
ATOM 888 O O . GLU A 1 114 ? -17.581 7.680 5.126 1.00 93.25 114 GLU A O 1
ATOM 893 N N . LEU A 1 115 ? -17.439 6.203 3.451 1.00 93.62 115 LEU A N 1
ATOM 894 C CA . LEU A 1 115 ? -16.130 6.656 2.968 1.00 93.62 115 LEU A CA 1
ATOM 895 C C . LEU A 1 115 ? -16.203 7.944 2.124 1.00 93.62 115 LEU A C 1
ATOM 897 O O . LEU A 1 115 ? -15.432 8.125 1.179 1.00 93.62 115 LEU A O 1
ATOM 901 N N . VAL A 1 116 ? -17.126 8.848 2.456 1.00 92.00 116 VAL A N 1
ATOM 902 C CA . VAL A 1 116 ? -17.324 10.113 1.736 1.00 92.00 116 VAL A CA 1
ATOM 903 C C . VAL A 1 116 ? -16.036 10.936 1.776 1.00 92.00 116 VAL A C 1
ATOM 905 O O . VAL A 1 116 ? -15.450 11.156 2.832 1.00 92.00 116 VAL A O 1
ATOM 908 N N . GLY A 1 117 ? -15.576 11.385 0.607 1.00 94.12 117 GLY A N 1
ATOM 909 C CA . GLY A 1 117 ? -14.339 12.161 0.465 1.00 94.12 117 GLY A CA 1
ATOM 910 C C . GLY A 1 117 ? -13.065 11.315 0.377 1.00 94.12 117 GLY A C 1
ATOM 911 O O . GLY A 1 117 ? -12.075 11.786 -0.184 1.00 94.12 117 GLY A O 1
ATOM 912 N N . PHE A 1 118 ? -13.092 10.045 0.801 1.00 97.00 118 PHE A N 1
ATOM 913 C CA . PHE A 1 118 ? -11.952 9.142 0.615 1.00 97.00 118 PHE A CA 1
ATOM 914 C C . PHE A 1 118 ? -11.760 8.703 -0.840 1.00 97.00 118 PHE A C 1
ATOM 916 O O . PHE A 1 118 ? -10.679 8.236 -1.199 1.00 97.00 118 PHE A O 1
ATOM 923 N N . ASP A 1 119 ? -12.752 8.924 -1.709 1.00 95.19 119 ASP A N 1
ATOM 924 C CA . ASP A 1 119 ? -12.602 8.721 -3.153 1.00 95.19 119 ASP A CA 1
ATOM 925 C C . ASP A 1 119 ? -11.490 9.594 -3.760 1.00 95.19 119 ASP A C 1
ATOM 927 O O . ASP A 1 119 ? -10.844 9.180 -4.720 1.00 95.19 119 ASP A O 1
ATOM 931 N N . LEU A 1 120 ? -11.198 10.758 -3.164 1.00 96.12 120 LEU A N 1
ATOM 932 C CA . LEU A 1 120 ? -10.095 11.634 -3.586 1.00 96.12 120 LEU A CA 1
ATOM 933 C C . LEU A 1 120 ? -8.711 11.027 -3.322 1.00 96.12 120 LEU A C 1
ATOM 935 O O . LEU A 1 120 ? -7.729 11.448 -3.931 1.00 96.12 120 LEU A O 1
ATOM 939 N N . PHE A 1 121 ? -8.634 10.044 -2.425 1.00 97.94 121 PHE A N 1
ATOM 940 C CA . PHE A 1 121 ? -7.407 9.323 -2.101 1.00 97.94 121 PHE A CA 1
ATOM 941 C C . PHE A 1 121 ? -7.268 8.035 -2.909 1.00 97.94 121 PHE A C 1
ATOM 943 O O . PHE A 1 121 ? -6.232 7.375 -2.819 1.00 97.94 121 PHE A O 1
ATOM 950 N N . ILE A 1 122 ? -8.269 7.649 -3.709 1.00 98.12 122 ILE A N 1
ATOM 951 C CA . ILE A 1 122 ? -8.123 6.509 -4.615 1.00 98.12 122 ILE A CA 1
ATOM 952 C C . ILE A 1 122 ? -6.981 6.814 -5.577 1.00 98.12 122 ILE A C 1
ATOM 954 O O . ILE A 1 122 ? -6.907 7.877 -6.192 1.00 98.12 122 ILE A O 1
ATOM 958 N N . SER A 1 123 ? -6.072 5.854 -5.707 1.00 98.31 123 SER A N 1
ATOM 959 C CA . SER A 1 123 ? -4.939 5.965 -6.602 1.00 98.31 123 SER A CA 1
ATOM 960 C C . SER A 1 123 ? -5.425 6.280 -8.018 1.00 98.31 123 SER A C 1
ATOM 962 O O . SER A 1 123 ? -6.214 5.509 -8.567 1.00 98.31 123 SER A O 1
ATOM 964 N N . PRO A 1 124 ? -4.881 7.314 -8.684 1.00 97.81 124 PRO A N 1
ATOM 965 C CA . PRO A 1 124 ? -5.216 7.601 -10.079 1.00 97.81 124 PRO A CA 1
ATOM 966 C C . PRO A 1 124 ? -4.726 6.503 -11.039 1.00 97.81 124 PRO A C 1
ATOM 968 O O . PRO A 1 124 ? -5.007 6.543 -12.232 1.00 97.81 124 PRO A O 1
ATOM 971 N N . PHE A 1 125 ? -3.960 5.532 -10.531 1.00 98.19 125 PHE A N 1
ATOM 972 C CA . PHE A 1 125 ? -3.473 4.373 -11.272 1.00 98.19 125 PHE A CA 1
ATOM 973 C C . PHE A 1 125 ? -4.355 3.133 -11.072 1.00 98.19 125 PHE A C 1
ATOM 975 O O . PHE A 1 125 ? -4.137 2.128 -11.746 1.00 98.19 125 PHE A O 1
ATOM 982 N N . ALA A 1 126 ? -5.333 3.182 -10.160 1.00 97.12 126 ALA A N 1
ATOM 983 C CA . ALA A 1 126 ? -6.289 2.108 -9.910 1.00 97.12 126 ALA A CA 1
ATOM 984 C C . ALA A 1 126 ? -7.409 2.107 -10.966 1.00 97.12 126 ALA A C 1
ATOM 986 O O . ALA A 1 126 ? -8.587 2.256 -10.656 1.00 97.12 126 ALA A O 1
ATOM 987 N N . ASP A 1 127 ? -7.019 1.918 -12.225 1.00 97.62 127 ASP A N 1
ATOM 988 C CA . ASP A 1 127 ? -7.911 1.784 -13.375 1.00 97.62 127 ASP A CA 1
ATOM 989 C C . ASP A 1 127 ? -7.492 0.557 -14.197 1.00 97.62 127 ASP A C 1
ATOM 991 O O . ASP A 1 127 ? -6.347 0.444 -14.645 1.00 97.62 127 ASP A O 1
ATOM 995 N N . ALA A 1 128 ? -8.432 -0.370 -14.403 1.00 97.56 128 ALA A N 1
ATOM 996 C CA . ALA A 1 128 ? -8.225 -1.597 -15.167 1.00 97.56 128 ALA A CA 1
ATOM 997 C C . ALA A 1 128 ? -7.763 -1.333 -16.614 1.00 97.56 128 ALA A C 1
ATOM 999 O O . ALA A 1 128 ? -6.983 -2.112 -17.171 1.00 97.56 128 ALA A O 1
ATOM 1000 N N . GLY A 1 129 ? -8.190 -0.217 -17.214 1.00 98.12 129 GLY A N 1
ATOM 1001 C CA . GLY A 1 129 ? -7.794 0.205 -18.557 1.00 98.12 129 GLY A CA 1
ATOM 1002 C C . GLY A 1 129 ? -6.312 0.573 -18.674 1.00 98.12 129 GLY A C 1
ATOM 1003 O O . GLY A 1 129 ? -5.755 0.543 -19.772 1.00 98.12 129 GLY A O 1
ATOM 1004 N N . LEU A 1 130 ? -5.634 0.856 -17.556 1.00 98.19 130 LEU A N 1
ATOM 1005 C CA . LEU A 1 130 ? -4.218 1.230 -17.535 1.00 98.19 130 LEU A CA 1
ATOM 1006 C C . LEU A 1 130 ? -3.262 0.030 -17.473 1.00 98.19 130 LEU A C 1
ATOM 1008 O O . LEU A 1 130 ? -2.055 0.202 -17.668 1.00 98.19 130 LEU A O 1
ATOM 1012 N N . VAL A 1 131 ? -3.770 -1.192 -17.267 1.00 98.44 131 VAL A N 1
ATOM 1013 C CA . VAL A 1 131 ? -2.938 -2.404 -17.167 1.00 98.44 131 VAL A CA 1
ATOM 1014 C C . VAL A 1 131 ? -2.024 -2.591 -18.391 1.00 98.44 131 VAL A C 1
ATOM 1016 O O . VAL A 1 131 ? -0.824 -2.810 -18.193 1.00 98.44 131 VAL A O 1
ATOM 1019 N N . PRO A 1 132 ? -2.501 -2.500 -19.653 1.00 98.50 132 PRO A N 1
ATOM 1020 C CA . PRO A 1 132 ? -1.632 -2.680 -20.819 1.00 98.50 132 PRO A CA 1
ATOM 1021 C C . PRO A 1 132 ? -0.519 -1.629 -20.891 1.00 98.50 132 PRO A C 1
ATOM 1023 O O . PRO A 1 132 ? 0.626 -1.968 -21.192 1.00 98.50 132 PRO A O 1
ATOM 1026 N N . LYS A 1 133 ? -0.839 -0.376 -20.545 1.00 98.38 133 LYS A N 1
ATOM 1027 C CA . LYS A 1 133 ? 0.108 0.743 -20.534 1.00 98.38 133 LYS A CA 1
ATOM 1028 C C . LYS A 1 133 ? 1.251 0.488 -19.554 1.00 98.38 133 LYS A C 1
ATOM 1030 O O . LYS A 1 133 ? 2.410 0.474 -19.960 1.00 98.38 133 LYS A O 1
ATOM 1035 N N . TYR A 1 134 ? 0.942 0.221 -18.284 1.00 98.31 134 TYR A N 1
ATOM 1036 C CA . TYR A 1 134 ? 1.988 0.033 -17.274 1.00 98.31 134 TYR A CA 1
ATOM 1037 C C . TYR A 1 134 ? 2.763 -1.276 -17.446 1.00 98.31 134 TYR A C 1
ATOM 1039 O O . TYR A 1 134 ? 3.941 -1.333 -17.096 1.00 98.31 134 TYR A O 1
ATOM 1047 N N . LYS A 1 135 ? 2.171 -2.310 -18.065 1.00 98.12 135 LYS A N 1
ATOM 1048 C CA . LYS A 1 135 ? 2.925 -3.497 -18.508 1.00 98.12 135 LYS A CA 1
ATOM 1049 C C . LYS A 1 135 ? 3.982 -3.143 -19.557 1.00 98.12 135 LYS A C 1
ATOM 1051 O O . LYS A 1 135 ? 5.105 -3.640 -19.461 1.00 98.12 135 LYS A O 1
ATOM 1056 N N . ALA A 1 136 ? 3.635 -2.314 -20.543 1.00 98.00 136 ALA A N 1
ATOM 1057 C CA . ALA A 1 136 ? 4.566 -1.875 -21.579 1.00 98.00 136 ALA A CA 1
ATOM 1058 C C . ALA A 1 136 ? 5.683 -0.993 -20.997 1.00 98.00 136 ALA A C 1
ATOM 1060 O O . ALA A 1 136 ? 6.857 -1.316 -21.179 1.00 98.00 136 ALA A O 1
ATOM 1061 N N . GLU A 1 137 ? 5.334 0.030 -20.208 1.00 97.88 137 GLU A N 1
ATOM 1062 C CA . GLU A 1 137 ? 6.306 0.914 -19.540 1.00 97.88 137 GLU A CA 1
ATOM 1063 C C . GLU A 1 137 ? 7.294 0.112 -18.678 1.00 97.88 137 GLU A C 1
ATOM 1065 O O . GLU A 1 137 ? 8.513 0.264 -18.791 1.00 97.88 137 GLU A O 1
ATOM 1070 N N . LEU A 1 138 ? 6.788 -0.825 -17.868 1.00 97.00 138 LEU A N 1
ATOM 1071 C CA . LEU A 1 138 ? 7.629 -1.647 -17.003 1.00 97.00 138 LEU A CA 1
ATOM 1072 C C . LEU A 1 138 ? 8.557 -2.576 -17.795 1.00 97.00 138 LEU A C 1
ATOM 1074 O O . LEU A 1 138 ? 9.701 -2.813 -17.392 1.00 97.00 138 LEU A O 1
ATOM 1078 N N . ARG A 1 139 ? 8.087 -3.117 -18.926 1.00 96.44 139 ARG A N 1
ATOM 1079 C CA . ARG A 1 139 ? 8.917 -3.924 -19.828 1.00 96.44 139 ARG A CA 1
ATOM 1080 C C . ARG A 1 139 ? 10.066 -3.091 -20.387 1.00 96.44 139 ARG A C 1
ATOM 1082 O O . ARG A 1 139 ? 11.206 -3.551 -20.346 1.00 96.44 139 ARG A O 1
ATOM 1089 N N . GLU A 1 140 ? 9.794 -1.879 -20.860 1.00 96.62 140 GLU A N 1
ATOM 1090 C CA . GLU A 1 140 ? 10.828 -0.975 -21.369 1.00 96.62 140 GLU A CA 1
ATOM 1091 C C . GLU A 1 140 ? 11.865 -0.620 -20.300 1.00 96.62 140 GLU A C 1
ATOM 1093 O O . GLU A 1 140 ? 13.068 -0.684 -20.561 1.00 96.62 140 GLU A O 1
ATOM 1098 N N . GLU A 1 141 ? 11.432 -0.300 -19.078 1.00 95.56 141 GLU A N 1
ATOM 1099 C CA . GLU A 1 141 ? 12.337 -0.013 -17.960 1.00 95.56 141 GLU A CA 1
ATOM 1100 C C . GLU A 1 141 ? 13.260 -1.192 -17.637 1.00 95.56 141 GLU A C 1
ATOM 1102 O O . GLU A 1 141 ? 14.459 -1.006 -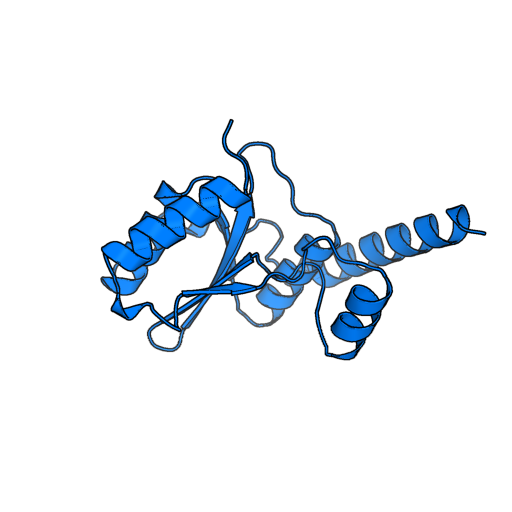17.405 1.00 95.56 141 GLU A O 1
ATOM 1107 N N . ARG A 1 142 ? 12.717 -2.415 -17.629 1.00 93.62 142 ARG A N 1
ATOM 1108 C CA . ARG A 1 142 ? 13.490 -3.639 -17.376 1.00 93.62 142 ARG A CA 1
ATOM 1109 C C . ARG A 1 142 ? 14.504 -3.900 -18.492 1.00 93.62 142 ARG A C 1
ATOM 1111 O O . ARG A 1 142 ? 15.659 -4.184 -18.183 1.00 93.62 142 ARG A O 1
ATOM 1118 N N . MET A 1 143 ? 14.118 -3.729 -19.759 1.00 93.44 143 MET A N 1
ATOM 1119 C CA . MET A 1 143 ? 15.032 -3.881 -20.901 1.00 93.44 143 MET A CA 1
ATOM 1120 C C . MET A 1 143 ? 16.172 -2.858 -20.868 1.00 93.44 143 MET A C 1
ATOM 1122 O O . MET A 1 143 ? 17.331 -3.226 -21.051 1.00 93.44 143 MET A O 1
ATOM 1126 N N . LYS A 1 144 ? 15.875 -1.590 -20.553 1.00 93.00 144 LYS A N 1
ATOM 1127 C CA . LYS A 1 144 ? 16.895 -0.538 -20.402 1.00 93.00 144 LYS A CA 1
ATOM 1128 C C . LYS A 1 144 ? 17.889 -0.850 -19.280 1.00 93.00 144 LYS A C 1
ATOM 1130 O O . LYS A 1 144 ? 19.064 -0.525 -19.410 1.00 93.00 144 LYS A O 1
ATOM 1135 N N . LYS A 1 145 ? 17.444 -1.468 -18.180 1.00 88.12 145 LYS A N 1
ATOM 1136 C CA . LYS A 1 145 ? 18.332 -1.884 -17.079 1.00 88.12 145 LYS A CA 1
ATOM 1137 C C . LYS A 1 145 ? 19.244 -3.044 -17.474 1.00 88.12 145 LYS A C 1
ATOM 1139 O O . LYS A 1 145 ? 20.416 -3.005 -17.126 1.00 88.12 145 LYS A O 1
ATOM 1144 N N . LEU A 1 146 ? 18.732 -4.028 -18.216 1.00 85.00 146 LEU A N 1
ATOM 1145 C CA . LEU A 1 146 ? 19.536 -5.151 -18.715 1.00 85.00 146 LEU A CA 1
ATOM 1146 C C . LEU A 1 146 ? 20.608 -4.688 -19.707 1.00 85.00 146 LEU A C 1
ATOM 1148 O O . LEU A 1 146 ? 21.764 -5.055 -19.555 1.00 85.00 146 LEU A O 1
ATOM 1152 N N . GLY A 1 147 ? 20.252 -3.823 -20.661 1.00 78.56 147 GLY A N 1
ATOM 1153 C CA . GLY A 1 147 ? 21.205 -3.294 -21.644 1.00 78.56 147 GLY A CA 1
ATOM 1154 C C . GLY A 1 147 ? 22.277 -2.360 -21.070 1.00 78.56 147 GLY A C 1
ATOM 1155 O O . GLY A 1 147 ? 23.256 -2.092 -21.746 1.00 78.56 147 GLY A O 1
ATOM 1156 N N . LYS A 1 148 ? 22.107 -1.860 -19.838 1.00 69.19 148 LYS A N 1
ATOM 1157 C CA . LYS A 1 148 ? 23.140 -1.105 -19.103 1.00 69.19 148 LYS A CA 1
ATOM 1158 C C . LYS A 1 148 ? 24.049 -1.991 -18.244 1.00 69.19 148 LYS A C 1
ATOM 1160 O O . LYS A 1 148 ? 25.026 -1.489 -17.703 1.00 69.19 148 LYS A O 1
ATOM 1165 N N . ALA A 1 149 ? 23.674 -3.253 -18.043 1.00 59.59 149 ALA A N 1
ATOM 1166 C CA . ALA A 1 149 ? 24.411 -4.222 -17.235 1.00 59.59 149 ALA A CA 1
ATOM 1167 C C . ALA A 1 149 ? 25.213 -5.226 -18.087 1.00 59.59 149 ALA A C 1
ATOM 1169 O O . ALA A 1 149 ? 25.921 -6.054 -17.516 1.00 59.59 149 ALA A O 1
ATOM 1170 N N . ALA A 1 150 ? 25.067 -5.160 -19.415 1.00 52.34 150 ALA A N 1
ATOM 1171 C CA . ALA A 1 150 ? 25.865 -5.865 -20.415 1.00 52.34 150 ALA A CA 1
ATOM 1172 C C . ALA A 1 150 ? 26.959 -4.935 -20.952 1.00 52.34 150 ALA A C 1
ATOM 1174 O O . ALA A 1 150 ? 28.053 -5.454 -21.258 1.00 52.34 150 ALA A O 1
#

Sequence (150 aa):
MQSEAKIQQDAFTEIRNRYPQTYGLFFHVPNGGMRDALTAAFLKGAGVVRGIPDLFFLWAGNVYLIEVKTPTGFCSTDQKLIHSVHASQGFKTYIFTSSHDIVSFVSTVIEGGELVGFDLFISPFADAGLVPKYKAELREERMKKLGKAA

Secondary structure (DSSP, 8-state):
---HHHHHHHHHHHHHHH-GGGTTTEEE--TT----HHHHHHHHHTTPPTT--SEEEEETTEEEEEEE--TT----HHHHHHHHHHHHTT--EEEESSHHHHHHHHHHHHTT---TTGGGGB-TT--GGGHHHHHHHHHHHHHHHHHTT-

pLDDT: mean 95.4, std 6.52, range [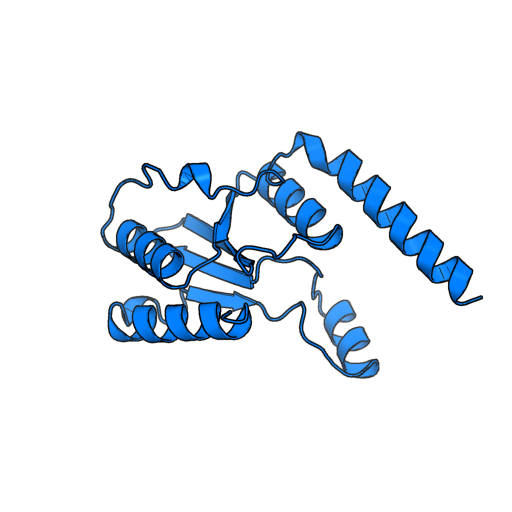52.34, 98.75]

Radius of gyration: 16.45 Å; chains: 1; bounding box: 45×34×42 Å

Foldseek 3Di:
DDFLVRQVVLLVVVCCVVPVVQVVQKDFDPLPDDDDPVVVVVVVVVPRQPQQAGIWGHDPNDIEGEHEAAPPGDRDLSNLLVLLVCLLVVYWYFYDNGSVVSNVQVVCRVVVHDCPPSVVRTPPSNHVVCNVVSVVVVVVVVVVVVVVVD